Protein AF-A0A2E7J8T8-F1 (afdb_monomer)

Secondary structure (DSSP, 8-state):
----------HHHHHHHHHHHHHHHS-TT-HHHHHHHHHHHHHHHHHHHHH-SSS--HHHHHHHHHHHHHHHHHHHS--STTHHHHHHHHHHHHHHHHHHHHHHHHH-TTS---TTSHHHHHHHHHHHHHHH--

Foldseek 3Di:
DDDPPPDDCDVVNVVVVVVVVVVVVQDPPDLVVVLVVLCVVVVVVLVVCVVDVLPDQLLSNLVSQLSNQLSVLLVPADPDPCRVVSSCVSNVVSVVSSCVSNVCSQQDPSRPDPDPDRPVSNVVSVVVVVVVVD

Structure (mmCIF, N/CA/C/O backbone):
data_AF-A0A2E7J8T8-F1
#
_entry.id   AF-A0A2E7J8T8-F1
#
loop_
_atom_site.group_PDB
_atom_site.id
_atom_site.type_symbol
_atom_site.label_atom_id
_atom_site.label_alt_id
_atom_site.label_comp_id
_atom_site.label_asym_id
_atom_site.label_entity_id
_atom_site.label_seq_id
_atom_site.pdbx_PDB_ins_code
_atom_site.Cartn_x
_atom_site.Cartn_y
_atom_site.Cartn_z
_atom_site.occupancy
_atom_site.B_iso_or_equiv
_atom_site.auth_seq_id
_atom_site.auth_comp_id
_atom_site.auth_asym_id
_atom_site.auth_atom_id
_atom_site.pdbx_PDB_model_num
ATOM 1 N N . MET A 1 1 ? -61.14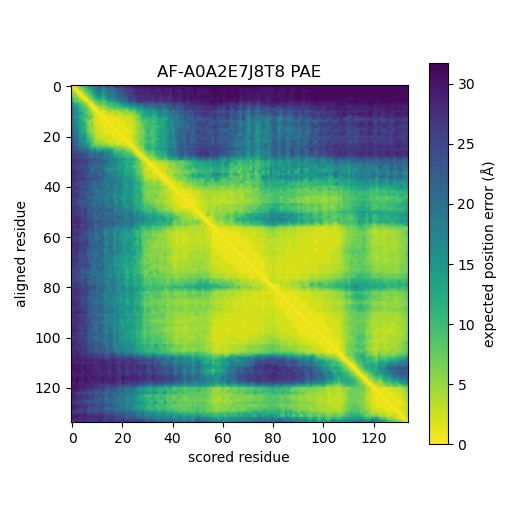8 -8.722 1.845 1.00 35.47 1 MET A N 1
ATOM 2 C CA . MET A 1 1 ? -60.176 -8.719 2.958 1.00 35.47 1 MET A CA 1
ATOM 3 C C . MET A 1 1 ? -58.827 -8.321 2.374 1.00 35.47 1 MET A C 1
ATOM 5 O O . MET A 1 1 ? -58.308 -9.052 1.542 1.00 35.47 1 MET A O 1
ATOM 9 N N . ARG A 1 2 ? -58.352 -7.105 2.662 1.00 34.81 2 ARG A N 1
ATOM 10 C CA . ARG A 1 2 ? -57.123 -6.532 2.092 1.00 34.81 2 ARG A CA 1
ATOM 11 C C . ARG A 1 2 ? -55.979 -6.961 3.011 1.00 34.81 2 ARG A C 1
ATOM 13 O O . ARG A 1 2 ? -55.935 -6.522 4.152 1.00 34.81 2 ARG A O 1
ATOM 20 N N . ILE A 1 3 ? -55.162 -7.909 2.564 1.00 41.28 3 ILE A N 1
ATOM 21 C CA . ILE A 1 3 ? -54.037 -8.420 3.351 1.00 41.28 3 ILE A CA 1
ATOM 22 C C . ILE A 1 3 ? -52.888 -7.429 3.173 1.00 41.28 3 ILE A C 1
ATOM 24 O O . ILE A 1 3 ? -52.300 -7.340 2.097 1.00 41.28 3 ILE A O 1
ATOM 28 N N . GLU A 1 4 ? -52.620 -6.644 4.212 1.00 45.66 4 GLU A N 1
ATOM 29 C CA . GLU A 1 4 ? -51.422 -5.818 4.319 1.00 45.66 4 GLU A CA 1
ATOM 30 C C . GLU A 1 4 ? -50.202 -6.742 4.428 1.00 45.66 4 GLU A C 1
ATOM 32 O O . GLU A 1 4 ? -49.968 -7.363 5.463 1.00 45.66 4 GLU A O 1
ATOM 37 N N . GLN A 1 5 ? -49.421 -6.863 3.351 1.00 46.75 5 GLN A N 1
ATOM 38 C CA . GLN A 1 5 ? -48.093 -7.478 3.397 1.00 46.75 5 GLN A CA 1
ATOM 39 C C . GLN A 1 5 ? -47.095 -6.484 4.002 1.00 46.75 5 GLN A C 1
ATOM 41 O O . GLN A 1 5 ? -46.233 -5.938 3.322 1.00 46.75 5 GLN A O 1
ATOM 46 N N . ASN A 1 6 ? -47.222 -6.244 5.304 1.00 51.59 6 ASN A N 1
ATOM 47 C CA . ASN A 1 6 ? -46.144 -5.662 6.085 1.00 51.59 6 ASN A CA 1
ATOM 48 C C . ASN A 1 6 ? -45.178 -6.779 6.505 1.00 51.59 6 ASN A C 1
ATOM 50 O O . ASN A 1 6 ? -45.533 -7.655 7.288 1.00 51.59 6 ASN A O 1
ATOM 54 N N . GLY A 1 7 ? -43.925 -6.692 6.051 1.00 52.84 7 GLY A N 1
ATOM 55 C CA . GLY A 1 7 ? -42.813 -6.908 6.980 1.00 52.84 7 GLY A CA 1
ATOM 56 C C . GLY A 1 7 ? -42.078 -8.248 6.966 1.00 52.84 7 GLY A C 1
ATOM 57 O O . GLY A 1 7 ? -41.827 -8.80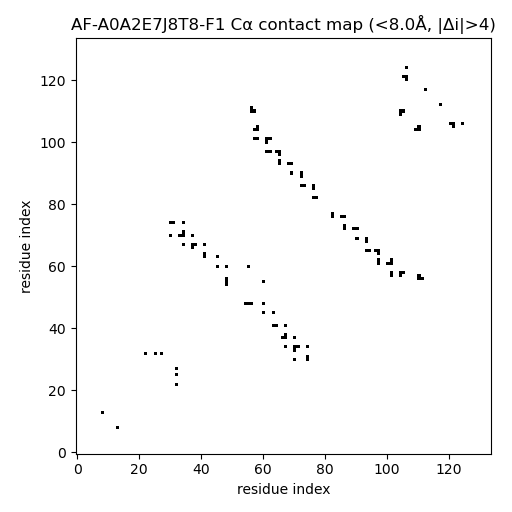1 8.032 1.00 52.84 7 GLY A O 1
ATOM 58 N N . ALA A 1 8 ? -41.588 -8.706 5.814 1.00 51.06 8 ALA A N 1
ATOM 59 C CA . ALA A 1 8 ? -40.439 -9.616 5.793 1.00 51.06 8 ALA A CA 1
ATOM 60 C C . ALA A 1 8 ? -39.222 -8.906 5.189 1.00 51.06 8 ALA A C 1
ATOM 62 O O . ALA A 1 8 ? -38.785 -9.229 4.091 1.00 51.06 8 ALA A O 1
ATOM 63 N N . VAL A 1 9 ? -38.680 -7.918 5.913 1.00 57.88 9 VAL A N 1
ATOM 64 C CA . VAL A 1 9 ? -37.335 -7.404 5.618 1.00 57.88 9 VAL A CA 1
ATOM 65 C C . VAL A 1 9 ? -36.383 -8.583 5.786 1.00 57.88 9 VAL A C 1
ATOM 67 O O . VAL A 1 9 ? -36.277 -9.146 6.886 1.00 57.88 9 VAL A O 1
ATOM 70 N N . THR A 1 10 ? -35.748 -8.999 4.695 1.00 65.69 10 THR A N 1
ATOM 71 C CA . THR A 1 10 ? -34.824 -10.135 4.698 1.00 65.69 10 THR A CA 1
ATOM 72 C C . THR A 1 10 ? -33.685 -9.861 5.681 1.00 65.69 10 THR A C 1
ATOM 74 O O . THR A 1 10 ? -33.326 -8.706 5.924 1.00 65.69 10 THR A O 1
ATOM 77 N N . GLN A 1 11 ? -33.085 -10.898 6.279 1.00 58.94 11 GLN A N 1
ATOM 78 C CA . GLN A 1 11 ? -31.941 -10.682 7.181 1.00 58.94 11 GLN A CA 1
ATOM 79 C C . GLN A 1 11 ? -30.824 -9.882 6.489 1.00 58.94 11 GLN A C 1
ATOM 81 O O . GLN A 1 11 ? -30.211 -9.023 7.113 1.00 58.94 11 GLN A O 1
ATOM 86 N N . SER A 1 12 ? -30.639 -10.075 5.183 1.00 62.16 12 SER A N 1
ATOM 87 C CA . SER A 1 12 ? -29.693 -9.317 4.363 1.00 62.16 12 SER A CA 1
ATOM 88 C C . SER A 1 12 ? -30.046 -7.832 4.222 1.00 62.16 12 SER A C 1
ATOM 90 O O . SER A 1 12 ? -29.145 -6.999 4.150 1.00 62.16 12 SER A O 1
ATOM 92 N N . GLU A 1 13 ? -31.329 -7.474 4.168 1.00 65.50 13 GLU A N 1
ATOM 93 C CA . GLU A 1 13 ? -31.770 -6.072 4.175 1.00 65.50 13 GLU A CA 1
ATOM 94 C C . GLU A 1 13 ? -31.638 -5.451 5.563 1.00 65.50 13 GLU A C 1
ATOM 96 O O . GLU A 1 13 ? -31.182 -4.320 5.665 1.00 65.50 13 GLU A O 1
ATOM 101 N N . LYS A 1 14 ? -31.929 -6.198 6.636 1.00 66.56 14 LYS A N 1
ATOM 102 C CA . LYS A 1 14 ? -31.698 -5.718 8.009 1.00 66.56 14 LYS A CA 1
ATOM 103 C C . LYS A 1 14 ? -30.217 -5.451 8.270 1.00 66.56 14 LYS A C 1
ATOM 105 O O . LYS A 1 14 ? -29.879 -4.441 8.873 1.00 66.56 14 LYS A O 1
ATOM 110 N N . VAL A 1 15 ? -29.334 -6.327 7.791 1.00 69.06 15 VAL A N 1
ATOM 111 C CA . VAL A 1 15 ? -27.879 -6.140 7.899 1.00 69.06 15 VAL A CA 1
ATOM 112 C C . VAL A 1 15 ? -27.424 -4.931 7.082 1.00 69.06 15 VAL A C 1
ATOM 114 O O . VAL A 1 15 ? -26.689 -4.097 7.603 1.00 69.06 15 VAL A O 1
ATOM 117 N N . ARG A 1 16 ? -27.897 -4.780 5.836 1.00 72.06 16 ARG A N 1
ATOM 118 C CA . ARG A 1 16 ? -27.590 -3.597 5.013 1.00 72.06 16 ARG A CA 1
ATOM 119 C C . ARG A 1 16 ? -28.078 -2.301 5.654 1.00 72.06 16 ARG A C 1
ATOM 121 O O . ARG A 1 16 ? -27.357 -1.309 5.626 1.00 72.06 16 ARG A O 1
ATOM 128 N N . GLU A 1 17 ? -29.251 -2.328 6.271 1.00 70.50 17 GLU A N 1
ATOM 129 C CA . GLU A 1 17 ? -29.823 -1.170 6.947 1.00 70.50 17 GLU A CA 1
ATOM 130 C C . GLU A 1 17 ? -29.068 -0.815 8.234 1.00 70.50 17 GLU A C 1
ATOM 132 O O . GLU A 1 17 ? -28.777 0.352 8.468 1.00 70.50 17 GLU A O 1
ATOM 137 N N . LEU A 1 18 ? -28.637 -1.805 9.021 1.00 67.69 18 LEU A N 1
ATOM 138 C CA . LEU A 1 18 ? -27.765 -1.577 10.178 1.00 67.69 18 LEU A CA 1
ATOM 139 C C . LEU A 1 18 ? -26.404 -1.000 9.769 1.00 67.69 18 LEU A C 1
ATOM 141 O O . LEU A 1 18 ? -25.907 -0.088 10.425 1.00 67.69 18 LEU A O 1
ATOM 145 N N . ILE A 1 19 ? -25.822 -1.483 8.666 1.00 67.06 19 ILE A N 1
ATOM 146 C CA . ILE A 1 19 ? -24.588 -0.920 8.096 1.00 67.06 19 ILE A CA 1
ATOM 147 C C . ILE A 1 19 ? -24.823 0.529 7.649 1.00 67.06 19 ILE A C 1
ATOM 149 O O . ILE A 1 19 ? -23.985 1.390 7.913 1.00 67.06 19 ILE A O 1
ATOM 153 N N . ARG A 1 20 ? -25.966 0.827 7.016 1.00 66.69 20 ARG A N 1
ATOM 154 C CA . ARG A 1 20 ? -26.345 2.188 6.607 1.00 66.69 20 ARG A CA 1
ATOM 155 C C . ARG A 1 20 ? -26.489 3.119 7.811 1.00 66.69 20 ARG A C 1
ATOM 157 O O . ARG A 1 20 ? -25.869 4.177 7.832 1.00 66.69 20 ARG A O 1
ATOM 164 N N . MET A 1 21 ? -27.222 2.699 8.838 1.00 64.19 21 MET A N 1
ATOM 165 C CA . MET A 1 21 ? -27.418 3.470 10.069 1.00 64.19 21 MET A CA 1
ATOM 166 C C . MET A 1 21 ? -26.103 3.695 10.824 1.00 64.19 21 MET A C 1
ATOM 168 O O . MET A 1 21 ? -25.854 4.797 11.306 1.00 64.19 21 MET A O 1
ATOM 172 N N . ALA A 1 22 ? -25.223 2.689 10.875 1.00 61.84 22 ALA A N 1
ATOM 173 C CA . ALA A 1 22 ? -23.887 2.835 11.447 1.00 61.84 22 ALA A CA 1
ATOM 174 C C . ALA A 1 22 ? -23.030 3.831 10.644 1.00 61.84 22 ALA A C 1
ATOM 176 O O . ALA A 1 22 ? -22.318 4.643 11.227 1.00 61.84 22 ALA A O 1
ATOM 177 N N . ARG A 1 23 ? -23.132 3.840 9.308 1.00 60.16 23 ARG A N 1
ATOM 178 C CA . ARG A 1 23 ? -22.451 4.829 8.450 1.00 60.16 23 ARG A CA 1
ATOM 179 C C . ARG A 1 23 ? -22.990 6.253 8.628 1.00 60.16 23 ARG A C 1
ATOM 181 O O . ARG A 1 23 ? -22.235 7.201 8.429 1.00 60.16 23 ARG A O 1
ATOM 188 N N . GLU A 1 24 ? -24.266 6.404 8.977 1.00 60.97 24 GLU A N 1
ATOM 189 C CA . GLU A 1 24 ? -24.919 7.700 9.216 1.00 60.97 24 GLU A CA 1
ATOM 190 C C . GLU A 1 24 ? -24.656 8.248 10.628 1.00 60.97 24 GLU A C 1
ATOM 192 O O . GLU A 1 24 ? -24.491 9.456 10.785 1.00 60.97 24 GLU A O 1
ATOM 197 N N . GLN A 1 25 ? -24.559 7.385 11.648 1.00 53.97 25 GLN A N 1
ATOM 198 C CA . GLN A 1 25 ? -24.266 7.790 13.032 1.00 53.97 25 GLN A CA 1
ATOM 199 C C . GLN A 1 25 ? -22.817 8.225 13.254 1.00 53.97 25 GLN A C 1
ATOM 201 O O . GLN A 1 25 ? -22.548 9.068 14.111 1.00 53.97 25 GLN A O 1
ATOM 206 N N . VAL A 1 26 ? -21.874 7.659 12.503 1.00 53.62 26 VAL A N 1
ATOM 207 C CA . VAL A 1 26 ? -20.468 8.042 12.584 1.00 53.62 26 VAL A CA 1
ATOM 208 C C . VAL A 1 26 ? -20.236 9.092 11.493 1.00 53.62 26 VAL A C 1
ATOM 210 O O . VAL A 1 26 ? -20.160 8.760 10.310 1.00 53.62 26 VAL A O 1
ATOM 213 N N . GLY A 1 27 ? -20.236 10.373 11.884 1.00 50.47 27 GLY A N 1
ATOM 214 C CA . GLY A 1 27 ? -20.210 11.535 10.982 1.00 50.47 27 GLY A CA 1
ATOM 215 C C . GLY A 1 27 ? -19.165 11.459 9.855 1.00 50.47 27 GLY A C 1
ATOM 216 O O . GLY A 1 27 ? -18.219 10.672 9.899 1.00 50.47 27 GLY A O 1
ATOM 217 N N . SER A 1 28 ? -19.331 12.297 8.828 1.00 50.41 28 SER A N 1
ATOM 218 C CA . SER A 1 28 ? -18.545 12.302 7.577 1.00 50.41 28 SER A CA 1
ATOM 219 C C . SER A 1 28 ? -17.020 12.408 7.734 1.00 50.41 28 SER A C 1
ATOM 221 O O . SER A 1 28 ? -16.306 12.160 6.770 1.00 50.41 28 SER A O 1
ATOM 223 N N . GLU A 1 29 ? -16.522 12.732 8.927 1.00 52.53 29 GLU A N 1
ATOM 224 C CA . GLU A 1 29 ? -15.097 12.888 9.248 1.00 52.53 29 GLU A CA 1
ATOM 225 C C . GLU A 1 29 ? -14.455 11.643 9.889 1.00 52.53 29 GLU A C 1
ATOM 227 O O . GLU A 1 29 ? -13.295 11.668 10.298 1.00 52.53 29 GLU A O 1
ATOM 232 N N . SER A 1 30 ? -15.188 10.534 10.016 1.00 60.78 30 SER A N 1
ATOM 233 C CA . SER A 1 30 ? -14.649 9.343 10.667 1.00 60.78 30 SER A CA 1
ATOM 234 C C . SER A 1 30 ? -13.639 8.610 9.794 1.00 60.78 30 SER A C 1
ATOM 236 O O . SER A 1 30 ? -13.971 8.085 8.730 1.00 60.78 30 SER A O 1
ATOM 238 N N . PHE A 1 31 ? -12.416 8.496 10.302 1.00 61.41 31 PHE A N 1
ATOM 239 C CA . PHE A 1 31 ? -11.341 7.721 9.692 1.00 61.41 31 PHE A CA 1
ATOM 240 C C . PHE A 1 31 ? -11.756 6.265 9.392 1.00 61.41 31 PHE A C 1
ATOM 242 O O . PHE A 1 31 ? -11.426 5.732 8.335 1.00 61.41 31 PHE A O 1
ATOM 249 N N . SER A 1 32 ? -12.606 5.669 10.237 1.00 61.59 32 SER A N 1
ATOM 250 C CA . SER A 1 32 ? -13.201 4.346 10.018 1.00 61.59 32 SER A CA 1
ATOM 251 C C . SER A 1 32 ? -13.993 4.263 8.711 1.00 61.59 32 SER A C 1
ATOM 253 O O . SER A 1 32 ? -13.963 3.243 8.030 1.00 61.59 32 SER A O 1
ATOM 255 N N . ARG A 1 33 ? -14.706 5.336 8.334 1.00 62.12 33 ARG A N 1
ATOM 256 C CA . ARG A 1 33 ? -15.429 5.407 7.055 1.00 62.12 33 ARG A CA 1
ATOM 257 C C . ARG A 1 33 ? -14.477 5.585 5.886 1.00 62.12 33 ARG A C 1
ATOM 259 O O . ARG A 1 33 ? -14.704 4.944 4.869 1.00 62.12 33 ARG A O 1
ATOM 266 N N . ALA A 1 34 ? -13.439 6.409 6.030 1.00 61.75 34 ALA A N 1
ATOM 267 C CA . ALA A 1 34 ? -12.410 6.552 5.003 1.00 61.75 34 ALA A CA 1
ATOM 268 C C . ALA A 1 34 ? -11.740 5.196 4.718 1.00 61.75 34 ALA A C 1
ATOM 270 O O . ALA A 1 34 ? -11.671 4.800 3.559 1.00 61.75 34 ALA A O 1
ATOM 271 N N . TYR A 1 35 ? -11.386 4.438 5.763 1.00 64.56 35 TYR A N 1
ATOM 272 C CA . TYR A 1 35 ? -10.858 3.073 5.663 1.00 64.56 35 TYR A CA 1
ATOM 273 C C . TYR A 1 35 ? -11.829 2.087 5.000 1.00 64.56 35 TYR A C 1
ATOM 275 O O . TYR A 1 35 ? -11.475 1.408 4.038 1.00 64.56 35 TYR A O 1
ATOM 283 N N . LEU A 1 36 ? -13.077 2.018 5.478 1.00 63.59 36 LEU A N 1
ATOM 284 C CA . LEU A 1 36 ? -14.079 1.127 4.884 1.00 63.59 36 LEU A CA 1
ATOM 285 C C . LEU A 1 36 ? -14.336 1.488 3.417 1.00 63.59 36 LEU A C 1
ATOM 287 O O . LEU A 1 36 ? -14.428 0.603 2.574 1.00 63.59 36 LEU A O 1
ATOM 291 N N . SER A 1 37 ? -14.395 2.782 3.094 1.00 64.06 37 SER A N 1
ATOM 292 C CA . SER A 1 37 ? -14.591 3.247 1.722 1.00 64.06 37 SER A CA 1
ATOM 293 C C . SER A 1 37 ? -13.386 2.976 0.825 1.00 64.06 37 SER A C 1
ATOM 295 O O . SER A 1 37 ? -13.582 2.584 -0.318 1.00 64.06 37 SER A O 1
ATOM 297 N N . SER A 1 38 ? -12.152 3.127 1.316 1.00 64.44 38 SER A N 1
ATOM 298 C CA . SER A 1 38 ? -10.961 2.858 0.508 1.00 64.44 38 SER A CA 1
ATOM 299 C C . SER A 1 38 ? -10.836 1.370 0.196 1.00 64.44 38 SER A C 1
ATOM 301 O O . SER A 1 38 ? -10.577 1.011 -0.950 1.00 64.44 38 SER A O 1
ATOM 303 N N . SER A 1 39 ? -11.110 0.503 1.174 1.00 68.44 39 SER A N 1
ATOM 304 C CA . SER A 1 39 ? -11.106 -0.949 0.987 1.00 68.44 39 SER A CA 1
ATOM 305 C C . SER A 1 39 ? -12.234 -1.419 0.055 1.00 68.44 39 SER A C 1
ATOM 307 O O . SER A 1 39 ? -11.983 -2.190 -0.871 1.00 68.44 39 SER A O 1
ATOM 309 N N . GLU A 1 40 ? -13.460 -0.908 0.227 1.00 70.50 40 GLU A N 1
ATOM 310 C CA . GLU A 1 40 ? -14.607 -1.257 -0.629 1.00 70.50 40 GLU A CA 1
ATOM 311 C C . GLU A 1 40 ? -14.449 -0.760 -2.074 1.00 70.50 40 GLU A C 1
ATOM 313 O O . GLU A 1 40 ? -14.880 -1.444 -3.000 1.00 70.50 40 GLU A O 1
ATOM 318 N N . VAL A 1 41 ? -13.819 0.401 -2.282 1.00 74.38 41 VAL A N 1
ATOM 319 C CA . VAL A 1 41 ? -13.556 0.954 -3.622 1.00 74.38 41 VAL A CA 1
ATOM 320 C C . VAL A 1 41 ? -12.393 0.238 -4.308 1.00 74.38 41 VAL A C 1
ATOM 322 O O . VAL A 1 41 ? -12.450 0.000 -5.513 1.00 74.38 41 VAL A O 1
ATOM 325 N N . ALA A 1 42 ? -11.353 -0.142 -3.561 1.00 77.75 42 ALA A N 1
ATOM 326 C CA . ALA A 1 42 ? -10.206 -0.856 -4.114 1.00 77.75 42 ALA A CA 1
ATOM 327 C C . ALA A 1 42 ? -10.536 -2.314 -4.472 1.00 77.75 42 ALA A C 1
ATOM 329 O O . ALA A 1 42 ? -10.048 -2.818 -5.479 1.00 77.75 42 ALA A O 1
ATOM 330 N N . ALA A 1 43 ? -11.378 -2.995 -3.687 1.00 78.88 43 ALA A N 1
ATOM 331 C CA . ALA A 1 43 ? -11.689 -4.415 -3.855 1.00 78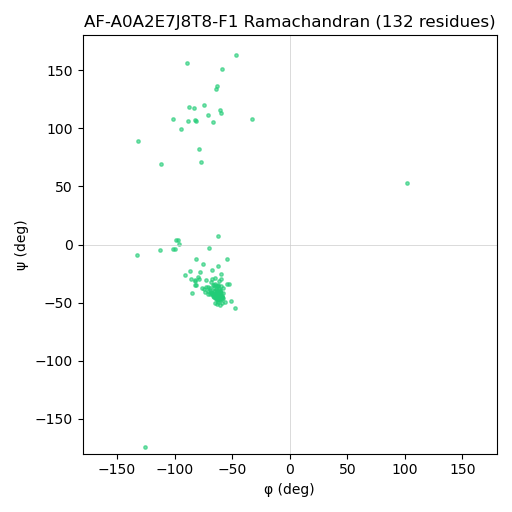.88 43 ALA A CA 1
ATOM 332 C C . ALA A 1 43 ? -12.118 -4.849 -5.277 1.00 78.88 43 ALA A C 1
ATOM 334 O O . ALA A 1 43 ? -11.554 -5.833 -5.761 1.00 78.88 43 ALA A O 1
ATOM 335 N N . PRO A 1 44 ? -13.066 -4.182 -5.972 1.00 78.62 44 PRO A N 1
ATOM 336 C CA . PRO A 1 44 ? -13.449 -4.574 -7.329 1.00 78.62 44 PRO A CA 1
ATOM 337 C C . PRO A 1 44 ? -12.309 -4.380 -8.333 1.00 78.62 44 PRO A C 1
ATOM 339 O O . PRO A 1 44 ? -12.077 -5.266 -9.148 1.00 78.62 44 PRO A O 1
ATOM 342 N N . ILE A 1 45 ? -11.555 -3.282 -8.221 1.00 78.56 45 ILE A N 1
ATOM 343 C CA . ILE A 1 45 ? -10.409 -2.998 -9.096 1.00 78.56 45 ILE A CA 1
ATOM 344 C C . ILE A 1 45 ? -9.323 -4.061 -8.887 1.00 78.56 45 ILE A C 1
ATOM 346 O O . ILE A 1 45 ? -8.827 -4.644 -9.843 1.00 78.56 45 ILE A O 1
ATOM 350 N N . LEU A 1 46 ? -9.006 -4.390 -7.632 1.00 82.12 46 LEU A N 1
ATOM 351 C CA . LEU A 1 46 ? -8.035 -5.433 -7.294 1.00 82.12 46 LEU A CA 1
ATOM 352 C C . LEU A 1 46 ? -8.494 -6.831 -7.738 1.00 82.12 46 LEU A C 1
ATOM 354 O O . LEU A 1 46 ? -7.667 -7.666 -8.098 1.00 82.12 46 LEU A O 1
ATOM 358 N N . ALA A 1 47 ? -9.798 -7.117 -7.708 1.00 82.06 47 ALA A N 1
ATOM 359 C CA . ALA A 1 47 ? -10.344 -8.367 -8.231 1.00 82.06 47 ALA A CA 1
ATOM 360 C C . ALA A 1 47 ? -10.213 -8.442 -9.760 1.00 82.06 47 ALA A C 1
ATOM 362 O O . ALA A 1 47 ? -9.825 -9.485 -10.285 1.00 82.06 47 ALA A O 1
ATOM 363 N N . GLU A 1 48 ? -10.464 -7.332 -10.454 1.00 79.12 48 GLU A N 1
ATOM 364 C CA . GLU A 1 48 ? -10.308 -7.214 -11.904 1.00 79.12 48 GLU A CA 1
ATOM 365 C C . GLU A 1 48 ? -8.837 -7.382 -12.327 1.00 79.12 48 GLU A C 1
ATOM 367 O O . GLU A 1 48 ? -8.534 -8.196 -13.201 1.00 79.12 48 GLU A O 1
ATOM 372 N N . CYS A 1 49 ? -7.903 -6.750 -11.604 1.00 76.94 49 CYS A N 1
ATOM 373 C CA . CYS A 1 49 ? -6.455 -6.927 -11.785 1.00 76.94 49 CYS A CA 1
ATOM 374 C C . CYS A 1 49 ? -5.977 -8.378 -11.582 1.00 76.94 49 CYS A C 1
ATOM 376 O O . CYS A 1 49 ? -4.941 -8.778 -12.117 1.00 76.94 49 CYS A O 1
ATOM 378 N N . LYS A 1 50 ? -6.700 -9.189 -10.800 1.00 78.06 50 LYS A N 1
ATOM 379 C CA . LYS A 1 50 ? -6.408 -10.625 -10.650 1.00 78.06 50 LYS A CA 1
ATOM 380 C C . LYS A 1 50 ? -6.991 -11.464 -11.782 1.00 78.06 50 LYS A C 1
ATOM 382 O O . LYS A 1 50 ? -6.424 -12.508 -12.092 1.00 78.06 50 LYS A O 1
ATOM 387 N N . SER A 1 51 ? -8.119 -11.047 -12.355 1.00 79.69 51 SER A N 1
ATOM 388 C CA . SER A 1 51 ? -8.770 -11.768 -13.452 1.00 79.69 51 SER A CA 1
ATOM 389 C C . SER A 1 51 ? -8.110 -11.538 -14.809 1.00 79.69 51 SER A C 1
ATOM 391 O O . SER A 1 51 ? -8.128 -12.454 -15.627 1.00 79.69 51 SER A O 1
ATOM 393 N N . ASP A 1 52 ? -7.498 -10.370 -15.024 1.00 77.88 52 ASP A N 1
ATOM 394 C CA . ASP A 1 52 ? -6.757 -10.047 -16.247 1.00 77.88 52 ASP A CA 1
ATOM 395 C C . ASP A 1 52 ? -5.375 -9.445 -15.910 1.00 77.88 52 ASP A C 1
ATOM 397 O O . ASP A 1 52 ? -5.232 -8.230 -15.738 1.00 77.88 52 ASP A O 1
ATOM 401 N N . PRO A 1 53 ? -4.341 -10.293 -15.747 1.00 70.06 53 PRO A N 1
ATOM 402 C CA . PRO A 1 53 ? -2.997 -9.840 -15.396 1.00 70.06 53 PRO A CA 1
ATOM 403 C C . PRO A 1 53 ? -2.291 -9.030 -16.488 1.00 70.06 53 PRO A C 1
ATOM 405 O O . PRO A 1 53 ? -1.373 -8.284 -16.171 1.00 70.06 53 PRO A O 1
ATOM 408 N N . GLU A 1 54 ? -2.691 -9.171 -17.753 1.00 72.00 54 GLU A N 1
ATOM 409 C CA . GLU A 1 54 ? -2.013 -8.528 -18.888 1.00 72.00 54 GLU A CA 1
ATOM 410 C C . GLU A 1 54 ? -2.538 -7.105 -19.137 1.00 72.00 54 GLU A C 1
ATOM 412 O O . GLU A 1 54 ? -1.840 -6.268 -19.705 1.00 72.00 54 GLU A O 1
ATOM 417 N N . SER A 1 55 ? -3.757 -6.796 -18.682 1.00 67.88 55 SER A N 1
ATOM 418 C CA . SER A 1 55 ? -4.371 -5.470 -18.821 1.00 67.88 55 SER A CA 1
ATOM 419 C C . SER A 1 55 ? -4.211 -4.578 -17.585 1.00 67.88 55 SER A C 1
ATOM 421 O O . SER A 1 55 ? -4.741 -3.462 -17.556 1.00 67.88 55 SER A O 1
ATOM 423 N N . ARG A 1 56 ? -3.538 -5.055 -16.532 1.00 76.00 56 ARG A N 1
ATOM 424 C CA . ARG A 1 56 ? -3.473 -4.346 -15.248 1.00 76.00 56 ARG A CA 1
ATOM 425 C C . ARG A 1 56 ? -2.306 -3.367 -15.171 1.00 76.00 56 ARG A C 1
ATOM 427 O O . ARG A 1 56 ? -1.281 -3.508 -15.829 1.00 76.00 56 ARG A O 1
ATOM 434 N N . SER A 1 57 ? -2.453 -2.375 -14.300 1.00 80.44 57 SER A N 1
ATOM 435 C CA . SER A 1 57 ? -1.358 -1.493 -13.898 1.00 80.44 57 SER A CA 1
ATOM 436 C C . SER A 1 57 ? -0.843 -1.927 -12.532 1.00 80.44 57 SER A C 1
ATOM 438 O O . SER A 1 57 ? -1.503 -1.681 -11.522 1.00 80.44 57 SER A O 1
ATOM 440 N N . ASP A 1 58 ? 0.351 -2.522 -12.492 1.00 81.56 58 ASP A N 1
ATOM 441 C CA . ASP A 1 58 ? 0.997 -2.936 -11.236 1.00 81.56 58 ASP A CA 1
ATOM 442 C C . ASP A 1 58 ? 1.235 -1.735 -10.292 1.00 81.56 58 ASP A C 1
ATOM 444 O O . ASP A 1 58 ? 1.183 -1.866 -9.070 1.00 81.56 58 ASP A O 1
ATOM 448 N N . VAL A 1 59 ? 1.429 -0.530 -10.851 1.00 84.50 59 VAL A N 1
ATOM 449 C CA . VAL A 1 59 ? 1.528 0.722 -10.078 1.00 84.50 59 VAL A CA 1
ATOM 450 C C . VAL A 1 59 ? 0.198 1.050 -9.401 1.00 84.50 59 VAL A C 1
ATOM 452 O O . VAL A 1 59 ? 0.172 1.403 -8.223 1.00 84.50 59 VAL A O 1
ATOM 455 N N . CYS A 1 60 ? -0.912 0.934 -10.132 1.00 83.81 60 CYS A N 1
ATOM 456 C CA . CYS A 1 60 ? -2.243 1.184 -9.584 1.00 83.81 60 CYS A CA 1
ATOM 457 C C . CYS A 1 60 ? -2.587 0.171 -8.484 1.00 83.81 60 CYS A C 1
ATOM 459 O O . CYS A 1 60 ? -3.045 0.567 -7.413 1.00 83.81 60 CYS A O 1
ATOM 461 N N . GLU A 1 61 ? -2.296 -1.111 -8.714 1.00 85.31 61 GLU A N 1
ATOM 462 C CA . GLU A 1 61 ? -2.514 -2.181 -7.740 1.00 85.31 61 GLU A CA 1
ATOM 463 C C . GLU A 1 61 ? -1.733 -1.935 -6.439 1.00 85.31 61 GLU A C 1
ATOM 465 O O . GLU A 1 61 ? -2.327 -1.927 -5.358 1.00 85.31 61 GLU A O 1
ATOM 470 N N . ALA A 1 62 ? -0.430 -1.651 -6.530 1.00 87.94 62 ALA A N 1
ATOM 471 C CA . ALA A 1 62 ? 0.409 -1.393 -5.361 1.00 87.94 62 ALA A CA 1
ATOM 472 C C . ALA A 1 62 ? -0.070 -0.174 -4.551 1.00 87.94 62 ALA A C 1
ATOM 474 O O . ALA A 1 62 ? -0.120 -0.228 -3.321 1.00 87.94 62 ALA A O 1
ATOM 475 N N . LEU A 1 63 ? -0.477 0.912 -5.220 1.00 88.81 63 LEU A N 1
ATOM 476 C CA . LEU A 1 63 ? -1.008 2.104 -4.549 1.00 88.81 63 LEU A CA 1
ATOM 477 C C . LEU A 1 63 ? -2.332 1.824 -3.831 1.00 88.81 63 LEU A C 1
ATOM 479 O O . LEU A 1 63 ? -2.513 2.262 -2.695 1.00 88.81 63 LEU A O 1
ATOM 483 N N . LEU A 1 64 ? -3.250 1.089 -4.465 1.00 87.12 64 LEU A N 1
ATOM 484 C CA . LEU A 1 64 ? -4.537 0.738 -3.860 1.00 87.12 64 LEU A CA 1
ATOM 485 C C . LEU A 1 64 ? -4.358 -0.156 -2.627 1.00 87.12 64 LEU A C 1
ATOM 487 O O . LEU A 1 64 ? -4.995 0.090 -1.601 1.00 87.12 64 LEU A O 1
ATOM 491 N N . ILE A 1 65 ? -3.460 -1.143 -2.701 1.00 86.69 65 ILE A N 1
ATOM 492 C CA . ILE A 1 65 ? -3.097 -1.989 -1.555 1.00 86.69 65 ILE A CA 1
ATOM 493 C C . ILE A 1 65 ? -2.479 -1.133 -0.444 1.00 86.69 65 ILE A C 1
ATOM 495 O O . ILE A 1 65 ? -2.922 -1.206 0.700 1.00 86.69 65 ILE A O 1
ATOM 499 N N . GLY A 1 66 ? -1.519 -0.263 -0.772 1.00 89.00 66 GLY A N 1
ATOM 500 C CA . GLY A 1 66 ? -0.871 0.615 0.204 1.00 89.00 66 GLY A CA 1
ATOM 501 C C . GLY A 1 66 ? -1.852 1.534 0.935 1.00 89.00 66 GLY A C 1
ATOM 502 O O . GLY A 1 66 ? -1.801 1.641 2.156 1.00 89.00 66 GLY A O 1
ATOM 503 N N . VAL A 1 67 ? -2.791 2.162 0.219 1.00 86.50 67 VAL A N 1
ATOM 504 C CA . VAL A 1 67 ? -3.824 3.017 0.831 1.00 86.50 67 VAL A CA 1
ATOM 505 C C . VAL A 1 67 ? -4.723 2.220 1.778 1.00 86.50 67 VAL A C 1
ATOM 507 O O . VAL A 1 67 ? -5.066 2.719 2.853 1.00 86.50 67 VAL A O 1
ATOM 510 N N . ALA A 1 68 ? -5.100 0.994 1.405 1.00 84.62 68 ALA A N 1
ATOM 511 C CA . ALA A 1 68 ? -5.909 0.131 2.259 1.00 84.62 68 ALA A CA 1
ATOM 512 C C . ALA A 1 68 ? -5.163 -0.239 3.553 1.00 84.62 68 ALA A C 1
ATOM 514 O O . ALA A 1 68 ? -5.723 -0.090 4.637 1.00 84.62 68 ALA A O 1
ATOM 515 N N . GLU A 1 69 ? -3.895 -0.639 3.454 1.00 86.19 69 GLU A N 1
ATOM 516 C CA . GLU A 1 69 ? -3.056 -1.017 4.600 1.00 86.19 69 GLU A CA 1
ATOM 517 C C . GLU A 1 69 ? -2.739 0.177 5.519 1.00 86.19 69 GLU A C 1
ATOM 519 O O . GLU A 1 69 ? -2.855 0.075 6.738 1.00 86.19 69 GLU A O 1
ATOM 524 N N . ILE A 1 70 ? -2.423 1.355 4.963 1.00 88.50 70 ILE A N 1
ATOM 525 C CA . ILE A 1 70 ? -2.213 2.586 5.752 1.00 88.50 70 ILE A CA 1
ATOM 526 C C . ILE A 1 70 ? -3.476 2.925 6.545 1.00 88.50 70 ILE A C 1
ATOM 528 O O . ILE A 1 70 ? -3.418 3.248 7.735 1.00 88.50 70 ILE A O 1
ATOM 532 N N . ALA A 1 71 ? -4.633 2.840 5.890 1.00 83.12 71 ALA A N 1
ATOM 533 C CA . ALA A 1 71 ? -5.900 3.099 6.542 1.00 83.12 71 ALA A CA 1
ATOM 534 C C . ALA A 1 71 ? -6.247 2.007 7.577 1.00 83.12 71 ALA A C 1
ATOM 536 O O . ALA A 1 71 ? -6.796 2.331 8.628 1.00 83.12 71 ALA A O 1
ATOM 537 N N . ALA A 1 72 ? -5.851 0.749 7.378 1.00 82.62 72 ALA A N 1
ATOM 538 C CA . ALA A 1 72 ? -5.972 -0.279 8.412 1.00 82.62 72 ALA A CA 1
ATOM 539 C C . ALA A 1 72 ? -5.115 0.061 9.643 1.00 82.62 72 ALA A C 1
ATOM 541 O O . ALA A 1 72 ? -5.618 0.038 10.767 1.00 82.62 72 ALA A O 1
ATOM 542 N N . SER A 1 73 ? -3.852 0.447 9.437 1.00 84.81 73 SER A N 1
ATOM 543 C CA . SER A 1 73 ? -2.909 0.776 10.512 1.00 84.81 73 SER A CA 1
ATOM 544 C C . SER A 1 73 ? -3.373 1.961 11.357 1.00 84.81 73 SER A C 1
ATOM 546 O O . SER A 1 73 ? -3.393 1.883 12.586 1.00 84.81 73 SER A O 1
ATOM 548 N N . VAL A 1 74 ? -3.819 3.049 10.728 1.00 84.44 74 VAL A N 1
ATOM 549 C CA . VAL A 1 74 ? -4.345 4.210 11.464 1.00 84.44 74 VAL A CA 1
ATOM 550 C C . VAL A 1 74 ? -5.642 3.863 12.202 1.00 84.44 74 VAL A C 1
ATOM 552 O O . VAL A 1 74 ? -5.834 4.318 13.328 1.00 84.44 74 VAL A O 1
ATOM 555 N N . GLN A 1 75 ? -6.514 3.039 11.612 1.00 80.88 75 GLN A N 1
ATOM 556 C CA . GLN A 1 75 ? -7.762 2.619 12.249 1.00 80.88 75 GLN A CA 1
ATOM 557 C C . GLN A 1 75 ? -7.530 1.688 13.448 1.00 80.88 75 GLN A C 1
ATOM 559 O O . GLN A 1 75 ? -8.258 1.763 14.437 1.00 80.88 75 GLN A O 1
ATOM 564 N N . ALA A 1 76 ? -6.535 0.806 13.358 1.00 82.06 76 ALA A N 1
ATOM 565 C CA . ALA A 1 76 ? -6.170 -0.124 14.420 1.00 82.06 76 ALA A CA 1
ATOM 566 C C . ALA A 1 76 ? -5.421 0.556 15.578 1.00 82.06 76 ALA A C 1
ATOM 568 O O . ALA A 1 76 ? -5.334 -0.013 16.668 1.00 82.06 76 ALA A O 1
ATOM 569 N N . THR A 1 77 ? -4.886 1.762 15.365 1.00 83.94 77 THR A N 1
ATOM 570 C CA . THR A 1 77 ? -4.089 2.461 16.374 1.00 83.94 77 THR A CA 1
ATOM 571 C C . THR A 1 77 ? -4.975 3.296 17.299 1.00 83.94 77 THR A C 1
ATOM 573 O O . THR A 1 77 ? -5.635 4.252 16.888 1.00 83.94 77 THR A O 1
ATOM 576 N N . THR A 1 78 ? -4.947 2.965 18.589 1.00 85.00 78 THR A N 1
ATOM 577 C CA . THR A 1 78 ? -5.643 3.715 19.642 1.00 85.00 78 THR A CA 1
ATOM 578 C C . THR A 1 78 ? -5.077 5.126 19.783 1.00 85.00 78 THR A C 1
ATOM 580 O O . THR A 1 78 ? -3.866 5.308 19.871 1.00 85.00 78 THR A O 1
ATOM 583 N N . ARG A 1 79 ? -5.955 6.134 19.861 1.00 85.25 79 ARG A N 1
ATOM 584 C CA . ARG A 1 79 ? -5.571 7.533 20.104 1.00 85.25 79 ARG A CA 1
ATOM 585 C C . ARG A 1 79 ? -5.270 7.779 21.587 1.00 85.25 79 ARG A C 1
ATOM 587 O O . ARG A 1 79 ? -6.133 8.258 22.317 1.00 85.25 79 ARG A O 1
ATOM 594 N N . ASP A 1 80 ? -4.058 7.435 22.007 1.00 86.81 80 ASP A N 1
ATOM 595 C CA . ASP A 1 80 ? -3.502 7.684 23.342 1.00 86.81 80 ASP A CA 1
ATOM 596 C C . ASP A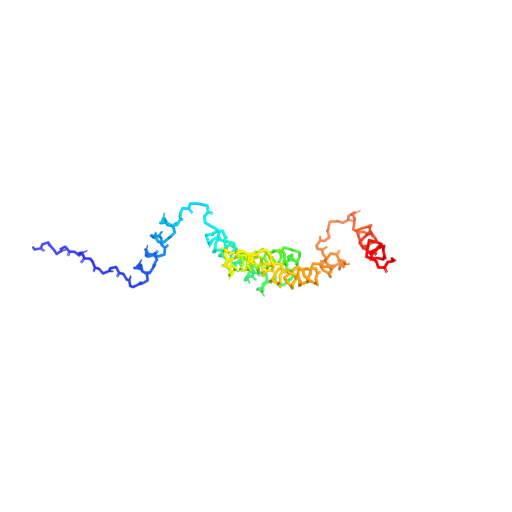 1 80 ? -2.148 8.426 23.274 1.00 86.81 80 ASP A C 1
ATOM 598 O O . ASP A 1 80 ? -1.696 8.826 22.199 1.00 86.81 80 ASP A O 1
ATOM 602 N N . ASP A 1 81 ? -1.480 8.607 24.416 1.00 89.38 81 ASP A N 1
ATOM 603 C CA . ASP A 1 81 ? -0.176 9.286 24.499 1.00 89.38 81 ASP A CA 1
ATOM 604 C C . ASP A 1 81 ? 0.943 8.564 23.719 1.00 89.38 81 ASP A C 1
ATOM 606 O O . ASP A 1 81 ? 1.970 9.160 23.391 1.00 89.38 81 ASP A O 1
ATOM 610 N N . ALA A 1 82 ? 0.759 7.279 23.398 1.00 90.62 82 ALA A N 1
ATOM 611 C CA . ALA A 1 82 ? 1.684 6.476 22.605 1.00 90.62 82 ALA A CA 1
ATOM 612 C C . ALA A 1 82 ? 1.267 6.358 21.126 1.00 90.62 82 ALA A C 1
ATOM 614 O O . ALA A 1 82 ? 1.958 5.668 20.369 1.00 90.62 82 ALA A O 1
ATOM 615 N N . PHE A 1 83 ? 0.194 7.041 20.702 1.00 87.88 83 PHE A N 1
ATOM 616 C CA . PHE A 1 83 ? -0.399 6.939 19.366 1.00 87.88 83 PHE A CA 1
ATOM 617 C C . PHE A 1 83 ? 0.641 7.030 18.251 1.00 87.88 83 PHE A C 1
ATOM 619 O O . PHE A 1 83 ? 0.732 6.119 17.439 1.00 87.88 83 PHE A O 1
ATOM 626 N N . LEU A 1 84 ? 1.461 8.088 18.232 1.00 91.12 84 LEU A N 1
ATOM 627 C CA . LEU A 1 84 ? 2.435 8.301 17.155 1.00 91.12 84 LEU A CA 1
ATOM 628 C C . LEU A 1 84 ? 3.456 7.167 17.075 1.00 91.12 84 LEU A C 1
ATOM 630 O O . LEU A 1 84 ? 3.734 6.666 15.993 1.00 91.12 84 LEU A O 1
ATOM 634 N N . ARG A 1 85 ? 3.977 6.711 18.218 1.00 92.56 85 ARG A N 1
ATOM 635 C CA . ARG A 1 85 ? 4.960 5.622 18.250 1.00 92.56 85 ARG A CA 1
ATOM 636 C C . ARG A 1 85 ? 4.358 4.314 17.737 1.00 92.56 85 ARG A C 1
ATOM 638 O O . ARG A 1 85 ? 5.004 3.594 16.984 1.00 92.56 85 ARG A O 1
ATOM 645 N N . ASN A 1 86 ? 3.138 4.001 18.167 1.00 89.88 86 ASN A N 1
ATOM 646 C CA . ASN A 1 86 ? 2.452 2.776 17.767 1.00 89.88 86 ASN A CA 1
ATOM 647 C C . ASN A 1 86 ? 2.023 2.836 16.292 1.00 89.88 86 ASN A C 1
ATOM 649 O O . ASN A 1 86 ? 2.125 1.832 15.590 1.00 89.88 86 ASN A O 1
ATOM 653 N N . LEU A 1 87 ? 1.616 4.016 15.816 1.0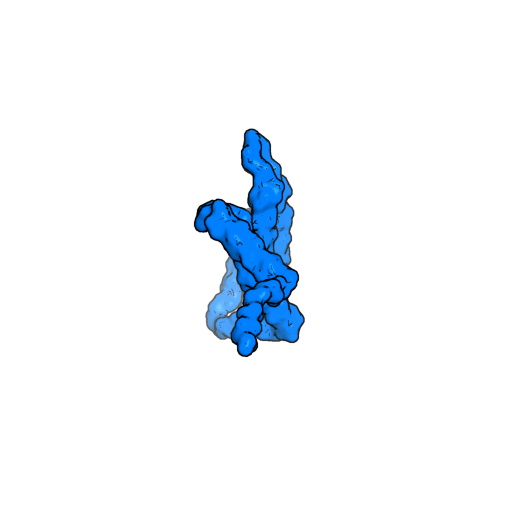0 90.25 87 LEU A N 1
ATOM 654 C CA . LEU A 1 87 ? 1.286 4.250 14.419 1.00 90.25 87 LEU A CA 1
ATOM 655 C C . LEU A 1 87 ? 2.512 4.054 13.525 1.00 90.25 87 LEU A C 1
ATOM 657 O O . LEU A 1 87 ? 2.437 3.290 12.573 1.00 90.25 87 LEU A O 1
ATOM 661 N N . GLU A 1 88 ? 3.642 4.688 13.847 1.00 93.62 88 GLU A N 1
ATOM 662 C CA . GLU A 1 88 ? 4.898 4.532 13.098 1.00 93.62 88 GLU A CA 1
ATOM 663 C C . GLU A 1 88 ? 5.351 3.070 13.056 1.00 93.62 88 GLU A C 1
ATOM 665 O O . GLU A 1 88 ? 5.728 2.558 12.004 1.00 93.62 88 GLU A O 1
ATOM 670 N N . HIS A 1 89 ? 5.230 2.355 14.179 1.00 91.81 89 HIS A N 1
ATOM 671 C CA . HIS A 1 89 ? 5.543 0.928 14.229 1.00 91.81 89 HIS A CA 1
ATOM 672 C C . HIS A 1 89 ? 4.684 0.096 13.261 1.00 91.81 89 HIS A C 1
ATOM 674 O O . HIS A 1 89 ? 5.180 -0.867 12.682 1.00 91.81 89 HIS A O 1
ATOM 680 N N . GLY A 1 90 ? 3.416 0.472 13.064 1.00 87.81 90 GLY A N 1
ATOM 681 C CA . GLY A 1 90 ? 2.521 -0.169 12.099 1.00 87.81 90 GLY A CA 1
ATOM 682 C C . GLY A 1 90 ? 2.685 0.327 10.658 1.00 87.81 90 GLY A C 1
ATOM 683 O O . GLY A 1 90 ? 2.468 -0.439 9.723 1.00 87.81 90 GLY A O 1
ATOM 684 N N . LEU A 1 91 ? 3.065 1.591 10.452 1.00 92.19 91 LEU A N 1
ATOM 685 C CA . LEU A 1 91 ? 3.197 2.192 9.123 1.00 92.19 91 LEU A CA 1
ATOM 686 C C . LEU A 1 91 ? 4.517 1.850 8.437 1.00 92.19 91 LEU A C 1
ATOM 688 O O . LEU A 1 91 ? 4.518 1.683 7.219 1.00 92.19 91 LEU A O 1
ATOM 692 N N . LEU A 1 92 ? 5.618 1.720 9.179 1.00 92.94 92 LEU A N 1
ATOM 693 C CA . LEU A 1 92 ? 6.930 1.418 8.598 1.00 92.94 92 LEU A CA 1
ATOM 694 C C . LEU A 1 92 ? 6.921 0.126 7.753 1.00 92.94 92 LEU A C 1
ATOM 696 O O . LEU A 1 92 ? 7.302 0.199 6.584 1.00 92.94 92 LEU A O 1
ATOM 700 N N . PRO A 1 93 ? 6.397 -1.019 8.238 1.00 92.81 93 PRO A N 1
ATOM 701 C CA . PRO A 1 93 ? 6.310 -2.234 7.424 1.00 92.81 93 PRO A CA 1
ATOM 702 C C . PRO A 1 93 ? 5.419 -2.076 6.183 1.00 92.81 93 PRO A C 1
ATOM 704 O O . PRO A 1 93 ? 5.698 -2.652 5.132 1.00 92.81 93 PRO A O 1
ATOM 707 N N . VAL A 1 94 ? 4.345 -1.286 6.284 1.00 91.75 94 VAL A N 1
ATOM 708 C CA . VAL A 1 94 ? 3.443 -1.008 5.156 1.00 91.75 94 VAL A CA 1
ATOM 709 C C . VAL A 1 94 ? 4.155 -0.172 4.093 1.00 91.75 94 VAL A C 1
ATOM 711 O O . VAL A 1 94 ? 4.055 -0.473 2.904 1.00 91.75 94 VAL A O 1
ATOM 714 N N . ALA A 1 95 ? 4.913 0.844 4.508 1.00 92.62 95 ALA A N 1
ATOM 715 C CA . ALA A 1 95 ? 5.716 1.666 3.612 1.00 92.62 95 ALA A CA 1
ATOM 716 C C . ALA A 1 95 ? 6.809 0.838 2.915 1.00 92.62 95 ALA A C 1
ATOM 718 O O . ALA A 1 95 ? 6.978 0.949 1.700 1.00 92.62 95 ALA A O 1
ATOM 719 N N . GLU A 1 96 ? 7.498 -0.044 3.645 1.00 92.88 96 GLU A N 1
ATOM 720 C CA . GLU A 1 96 ? 8.479 -0.974 3.073 1.00 92.88 96 GLU A CA 1
ATOM 721 C C . GLU A 1 96 ? 7.849 -1.886 2.013 1.00 92.88 96 GLU A C 1
ATOM 723 O O . GLU A 1 96 ? 8.384 -2.037 0.910 1.00 92.88 96 GLU A O 1
ATOM 728 N N . GLN A 1 97 ? 6.685 -2.465 2.315 1.00 91.75 97 GLN A N 1
ATOM 729 C CA . GLN A 1 97 ? 5.973 -3.335 1.385 1.00 91.75 97 GLN A CA 1
ATOM 730 C C . GLN A 1 97 ? 5.502 -2.577 0.137 1.00 91.75 97 GLN A C 1
ATOM 732 O O . GLN A 1 97 ? 5.632 -3.095 -0.975 1.00 91.75 97 GLN A O 1
ATOM 737 N N . LEU A 1 98 ? 5.018 -1.343 0.300 1.00 92.62 98 LEU A N 1
ATOM 738 C CA . LEU A 1 98 ? 4.627 -0.476 -0.809 1.00 92.62 98 LEU A CA 1
ATOM 739 C C . LEU A 1 98 ? 5.816 -0.191 -1.735 1.00 92.62 98 LEU A C 1
ATOM 741 O O . LEU A 1 98 ? 5.700 -0.353 -2.949 1.00 92.62 98 LEU A O 1
ATOM 745 N N . VAL A 1 99 ? 6.975 0.174 -1.178 1.00 91.50 99 VAL A N 1
ATOM 746 C CA . VAL A 1 99 ? 8.204 0.397 -1.958 1.00 91.50 99 VAL A CA 1
ATOM 747 C C . VAL A 1 99 ? 8.620 -0.881 -2.686 1.00 91.50 99 VAL A C 1
ATOM 749 O O . VAL A 1 99 ? 8.921 -0.838 -3.879 1.00 91.50 99 VAL A O 1
ATOM 752 N N . LYS A 1 100 ? 8.575 -2.033 -2.009 1.00 89.25 100 LYS A N 1
ATOM 753 C CA . LYS A 1 100 ? 8.922 -3.337 -2.590 1.00 89.25 100 LYS A CA 1
ATOM 754 C C . LYS A 1 100 ? 8.024 -3.731 -3.766 1.00 89.25 100 LYS A C 1
ATOM 756 O O . LYS A 1 100 ? 8.491 -4.426 -4.664 1.00 89.25 100 LYS A O 1
ATOM 761 N N . GLN A 1 101 ? 6.761 -3.311 -3.768 1.00 88.00 101 GLN A N 1
ATOM 762 C CA . GLN A 1 101 ? 5.816 -3.572 -4.858 1.00 88.00 101 GLN A CA 1
ATOM 763 C C . GLN A 1 101 ? 5.923 -2.539 -5.986 1.00 88.00 101 GLN A C 1
ATOM 765 O O . GLN A 1 101 ? 5.915 -2.908 -7.159 1.00 88.00 101 GLN A O 1
ATOM 770 N N . LEU A 1 102 ? 6.069 -1.255 -5.647 1.00 88.56 102 LEU A N 1
ATOM 771 C CA . LEU A 1 102 ? 6.153 -0.169 -6.624 1.00 88.56 102 LEU A CA 1
ATOM 772 C C . LEU A 1 102 ? 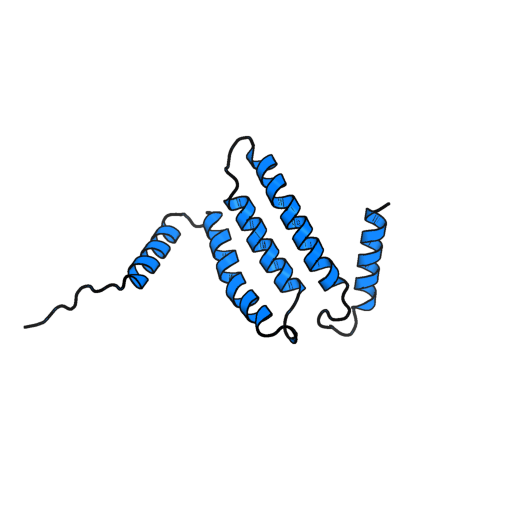7.464 -0.172 -7.398 1.00 88.56 102 LEU A C 1
ATOM 774 O O . LEU A 1 102 ? 7.464 0.054 -8.603 1.00 88.56 102 LEU A O 1
ATOM 778 N N . LEU A 1 103 ? 8.589 -0.404 -6.727 1.00 85.00 103 LEU A N 1
ATOM 779 C CA . LEU A 1 103 ? 9.898 -0.246 -7.346 1.00 85.00 103 LEU A CA 1
ATOM 780 C C . LEU A 1 103 ? 10.100 -1.184 -8.556 1.00 85.00 103 LEU A C 1
ATOM 782 O O . LEU A 1 103 ? 10.493 -0.688 -9.614 1.00 85.00 103 LEU A O 1
ATOM 786 N N . PRO A 1 104 ? 9.761 -2.490 -8.487 1.00 82.75 104 PRO A N 1
ATOM 787 C CA . PRO A 1 104 ? 9.783 -3.360 -9.661 1.00 82.75 104 PRO A CA 1
ATOM 788 C C . PRO A 1 104 ? 8.835 -2.888 -10.765 1.00 82.75 104 PRO A C 1
ATOM 790 O O . PRO A 1 104 ? 9.225 -2.892 -11.929 1.00 82.75 104 PRO A O 1
ATOM 793 N N . ALA A 1 105 ? 7.627 -2.433 -10.413 1.00 80.12 105 ALA A N 1
ATOM 794 C CA . ALA A 1 105 ? 6.650 -1.933 -11.380 1.00 80.12 105 ALA A CA 1
ATOM 795 C C . ALA A 1 105 ? 7.150 -0.678 -12.118 1.00 80.12 105 ALA A C 1
ATOM 797 O O . ALA A 1 105 ? 6.902 -0.518 -13.307 1.00 80.12 105 ALA A O 1
ATOM 798 N N . LEU A 1 106 ? 7.896 0.196 -11.437 1.00 79.44 106 LEU A N 1
ATOM 799 C CA . LEU A 1 106 ? 8.429 1.437 -12.007 1.00 79.44 106 LEU A CA 1
ATOM 800 C C . LEU A 1 106 ? 9.698 1.231 -12.853 1.00 79.44 106 LEU A C 1
ATOM 802 O O . LEU A 1 106 ? 9.957 2.022 -13.766 1.00 79.44 106 LEU A O 1
ATOM 806 N N . ILE A 1 107 ? 10.484 0.194 -12.543 1.00 78.62 107 ILE A N 1
ATOM 807 C CA . ILE A 1 107 ? 11.739 -0.161 -13.231 1.00 78.62 107 ILE A CA 1
ATOM 808 C C . ILE A 1 107 ? 11.504 -1.147 -14.389 1.00 78.62 107 ILE A C 1
ATOM 810 O O . ILE A 1 107 ? 12.306 -1.191 -15.327 1.00 78.62 107 ILE A O 1
ATOM 814 N N . SER A 1 108 ? 10.437 -1.950 -14.333 1.00 72.88 108 SER A N 1
ATOM 815 C CA . SER A 1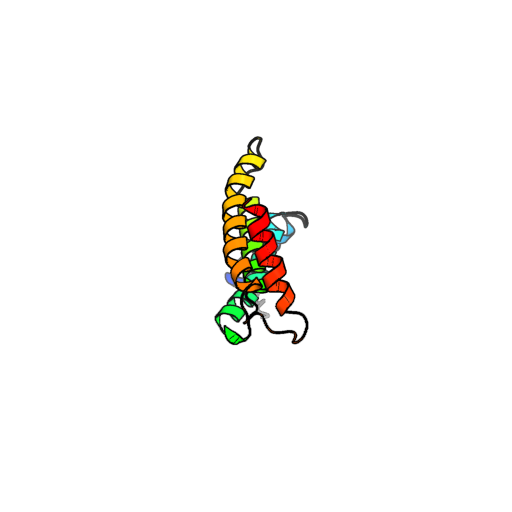 108 ? 10.119 -2.956 -15.350 1.00 72.88 108 SER A CA 1
ATOM 816 C C . SER A 1 108 ? 9.845 -2.323 -16.717 1.00 72.88 108 SER A C 1
ATOM 818 O O . SER A 1 108 ? 9.095 -1.358 -16.841 1.00 72.88 108 SER A O 1
ATOM 820 N N . GLU A 1 109 ? 10.397 -2.934 -17.768 1.00 60.59 109 GLU A N 1
ATOM 821 C CA . GLU A 1 109 ? 10.181 -2.557 -19.179 1.00 60.59 109 GLU A CA 1
ATOM 822 C C . GLU A 1 109 ? 8.764 -2.873 -19.698 1.00 60.59 109 GLU A C 1
ATOM 824 O O . GLU A 1 109 ? 8.448 -2.588 -20.860 1.00 60.59 109 GLU A O 1
ATOM 829 N N . HIS A 1 110 ? 7.932 -3.487 -18.849 1.00 55.56 110 HIS A N 1
ATOM 830 C CA . HIS A 1 110 ? 6.550 -3.882 -19.129 1.00 55.56 110 HIS A CA 1
ATOM 831 C C . HIS A 1 110 ? 5.515 -2.895 -18.576 1.00 55.56 110 HIS A C 1
ATOM 833 O O . HIS A 1 110 ? 4.327 -3.082 -18.817 1.00 55.56 110 HIS A O 1
ATOM 839 N N . ALA A 1 111 ? 5.926 -1.848 -17.850 1.00 56.22 111 ALA A N 1
ATOM 840 C CA . ALA A 1 111 ? 5.000 -0.790 -17.463 1.00 56.22 111 ALA A CA 1
ATOM 841 C C . ALA A 1 111 ? 4.427 -0.160 -18.741 1.00 56.22 111 ALA A C 1
ATOM 843 O O . ALA A 1 111 ? 5.184 0.407 -19.526 1.00 56.22 111 ALA A O 1
ATOM 844 N N . ASN A 1 112 ? 3.121 -0.348 -18.971 1.00 52.62 112 ASN A N 1
ATOM 845 C CA . ASN A 1 112 ? 2.397 -0.005 -20.199 1.00 52.62 112 ASN A CA 1
ATOM 846 C C . ASN A 1 112 ? 2.966 1.241 -20.895 1.00 52.62 112 ASN A C 1
ATOM 848 O O . ASN A 1 112 ? 2.867 2.365 -20.402 1.00 52.62 112 ASN A O 1
ATOM 852 N N . ARG A 1 113 ? 3.625 0.980 -22.027 1.00 54.19 113 ARG A N 1
ATOM 853 C CA . ARG A 1 113 ? 4.563 1.875 -22.702 1.00 54.19 113 ARG A CA 1
ATOM 854 C C . ARG A 1 113 ? 3.830 3.052 -23.339 1.00 54.19 113 ARG A C 1
ATOM 856 O O . ARG A 1 113 ? 3.147 2.888 -24.344 1.00 54.19 113 ARG A O 1
ATOM 863 N N . THR A 1 114 ? 4.027 4.254 -22.810 1.00 55.78 114 THR A N 1
ATOM 864 C CA . THR A 1 114 ? 3.898 5.484 -23.600 1.00 55.78 114 THR A CA 1
ATOM 865 C C . THR A 1 114 ? 5.221 5.675 -24.344 1.00 55.78 114 THR A C 1
ATOM 867 O O . THR A 1 114 ? 6.249 5.959 -23.733 1.00 55.78 114 THR A O 1
ATOM 870 N N . GLU A 1 115 ? 5.207 5.444 -25.657 1.00 52.88 115 GLU A N 1
ATOM 871 C CA . GLU A 1 115 ? 6.353 5.058 -26.502 1.00 52.88 115 GLU A CA 1
ATOM 872 C C . GLU A 1 115 ? 7.550 6.034 -26.632 1.00 52.88 115 GLU A C 1
ATOM 874 O O . GLU A 1 115 ? 8.468 5.736 -27.387 1.00 52.88 115 GLU A O 1
ATOM 879 N N . GLU A 1 116 ? 7.650 7.145 -25.892 1.00 52.72 116 GLU A N 1
ATOM 880 C CA . GLU A 1 116 ? 8.738 8.129 -26.115 1.00 52.72 116 GLU A CA 1
ATOM 881 C C . GLU A 1 116 ? 9.495 8.622 -24.864 1.00 52.72 116 GLU A C 1
ATOM 883 O O . GLU A 1 116 ? 10.536 9.259 -25.004 1.00 52.72 116 GLU A O 1
ATOM 888 N N . VAL A 1 117 ? 9.056 8.313 -23.634 1.00 53.94 117 VAL A N 1
ATOM 889 C CA . VAL A 1 117 ? 9.613 8.938 -22.400 1.00 53.94 117 VAL A CA 1
ATOM 890 C C . VAL A 1 117 ? 10.388 7.955 -21.496 1.00 53.94 117 VAL A C 1
ATOM 892 O O . VAL A 1 117 ? 10.975 8.346 -20.485 1.00 53.94 117 VAL A O 1
ATOM 895 N N . ASP A 1 118 ? 10.411 6.662 -21.831 1.00 58.31 118 ASP A N 1
ATOM 896 C CA . ASP A 1 118 ? 10.623 5.615 -20.820 1.00 58.31 118 ASP A CA 1
ATOM 897 C C . ASP A 1 118 ? 12.097 5.287 -20.480 1.00 58.31 118 ASP A C 1
ATOM 899 O O . ASP A 1 118 ? 12.427 4.969 -19.335 1.00 58.31 118 ASP A O 1
ATOM 903 N N . VAL A 1 119 ? 13.033 5.452 -21.424 1.00 58.88 119 VAL A N 1
ATOM 904 C CA . VAL A 1 119 ? 14.454 5.087 -21.204 1.00 58.88 119 VAL A CA 1
ATOM 905 C C . VAL A 1 119 ? 15.089 5.904 -20.066 1.00 58.88 119 VAL A C 1
ATOM 907 O O . VAL A 1 119 ? 15.845 5.368 -19.257 1.00 58.88 119 VAL A O 1
ATOM 910 N N . ASP A 1 120 ? 14.706 7.175 -19.937 1.00 72.44 120 ASP A N 1
ATOM 911 C CA . ASP A 1 120 ? 15.249 8.081 -18.921 1.00 72.44 120 ASP A CA 1
ATOM 912 C C . ASP A 1 120 ? 14.631 7.831 -17.525 1.00 72.44 120 ASP A C 1
ATOM 914 O O . ASP A 1 120 ? 15.256 8.087 -16.499 1.00 72.44 120 ASP A O 1
ATOM 918 N N . ARG A 1 121 ? 13.425 7.244 -17.422 1.00 76.81 121 ARG A N 1
ATOM 919 C CA . ARG A 1 121 ? 12.786 6.969 -16.116 1.00 76.81 121 ARG A CA 1
ATOM 920 C C . ARG A 1 121 ? 13.571 5.951 -15.297 1.00 76.81 121 ARG A C 1
ATOM 922 O O . ARG A 1 121 ? 13.852 6.201 -14.125 1.00 76.81 121 ARG A O 1
ATOM 929 N N . LYS A 1 122 ? 13.918 4.818 -15.906 1.00 79.38 122 LYS A N 1
ATOM 930 C CA . LYS A 1 122 ? 14.658 3.737 -15.243 1.00 79.38 122 LYS A CA 1
ATOM 931 C C . LYS A 1 122 ? 16.025 4.217 -14.757 1.00 79.38 122 LYS A C 1
ATOM 933 O O . LYS A 1 122 ? 16.376 3.970 -13.608 1.00 79.38 122 LYS A O 1
ATOM 938 N N . GLN A 1 123 ? 16.761 4.942 -15.601 1.00 81.06 123 GLN A N 1
ATOM 939 C CA . GLN A 1 123 ? 18.063 5.510 -15.239 1.00 81.06 123 GLN A CA 1
ATOM 940 C C . GLN A 1 123 ? 17.957 6.532 -14.105 1.00 81.06 123 GLN A C 1
ATOM 942 O O . GLN A 1 123 ? 18.711 6.428 -13.139 1.00 81.06 123 GLN A O 1
ATOM 947 N N . ARG A 1 124 ? 16.981 7.451 -14.151 1.00 84.25 124 ARG A N 1
ATOM 948 C CA . ARG A 1 124 ? 16.741 8.405 -13.054 1.00 84.25 124 ARG A CA 1
ATOM 949 C C . ARG A 1 124 ? 16.417 7.710 -11.729 1.00 84.25 124 ARG A C 1
ATOM 951 O O . ARG A 1 124 ? 16.908 8.135 -10.689 1.00 84.25 124 ARG A O 1
ATOM 958 N N . LEU A 1 125 ? 15.605 6.649 -11.755 1.00 85.06 125 LEU A N 1
ATOM 959 C CA . LEU A 1 125 ? 15.244 5.899 -10.546 1.00 85.06 125 LEU A CA 1
ATOM 960 C C . LEU A 1 125 ? 16.424 5.107 -9.976 1.00 85.06 125 LEU A C 1
ATOM 962 O O . LEU A 1 125 ? 16.621 5.123 -8.767 1.00 85.06 125 LEU A O 1
ATOM 966 N N . LEU A 1 126 ? 17.224 4.453 -10.822 1.00 85.12 126 LEU A N 1
ATOM 967 C CA . LEU A 1 126 ? 18.421 3.737 -10.371 1.00 85.12 126 LEU A CA 1
ATOM 968 C C . LEU A 1 126 ? 19.451 4.692 -9.755 1.00 85.12 126 LEU A C 1
ATOM 970 O O . LEU A 1 126 ? 19.945 4.422 -8.666 1.00 85.12 126 LEU A O 1
ATOM 974 N N . HIS A 1 127 ? 19.690 5.845 -10.385 1.00 86.81 127 HIS A N 1
ATOM 975 C CA . HIS A 1 127 ? 20.601 6.859 -9.853 1.00 86.81 127 HIS A CA 1
ATOM 976 C C . HIS A 1 127 ? 20.154 7.403 -8.485 1.00 86.81 127 HIS A C 1
ATOM 978 O O . HIS A 1 127 ? 20.975 7.624 -7.593 1.00 86.81 127 HIS A O 1
ATOM 984 N N . LEU A 1 128 ? 18.843 7.592 -8.289 1.00 86.44 128 LEU A N 1
ATOM 985 C CA . LEU A 1 128 ? 18.295 8.004 -6.995 1.00 86.44 128 LEU A CA 1
ATOM 986 C C . LEU A 1 128 ? 18.569 6.957 -5.907 1.00 86.44 128 LEU A C 1
ATOM 988 O O . LEU A 1 128 ? 18.936 7.324 -4.796 1.00 86.44 128 LEU A O 1
ATOM 992 N N . ILE A 1 129 ? 18.399 5.669 -6.220 1.00 86.44 129 ILE A N 1
ATOM 993 C CA . ILE A 1 129 ? 18.668 4.576 -5.275 1.00 86.44 129 ILE A CA 1
ATOM 994 C C . ILE A 1 129 ? 20.146 4.561 -4.887 1.00 86.44 129 ILE A C 1
ATOM 996 O O . ILE A 1 129 ? 20.446 4.494 -3.701 1.00 86.44 129 ILE A O 1
ATOM 1000 N N . GLU A 1 130 ? 21.048 4.672 -5.866 1.00 87.50 130 GLU A N 1
ATOM 1001 C CA . GL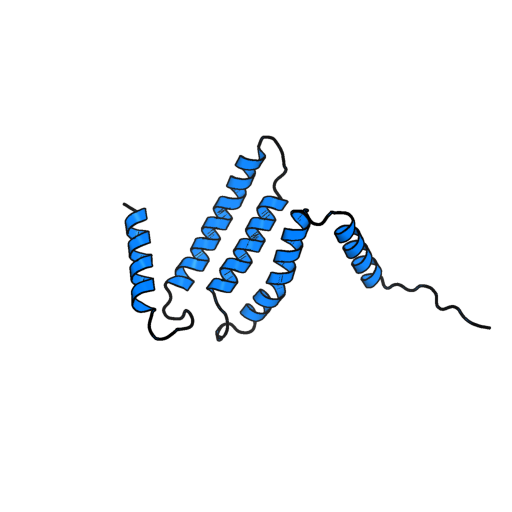U A 1 130 ? 22.497 4.711 -5.630 1.00 87.50 130 GLU A CA 1
ATOM 1002 C C . GLU A 1 130 ? 22.878 5.870 -4.698 1.00 87.50 130 GLU A C 1
ATOM 1004 O O . GLU A 1 130 ? 23.563 5.657 -3.700 1.00 87.50 130 GLU A O 1
ATOM 1009 N N . THR A 1 131 ? 22.334 7.065 -4.949 1.00 89.06 131 THR A N 1
ATOM 1010 C CA . THR A 1 131 ? 22.602 8.272 -4.145 1.00 89.06 131 THR A CA 1
ATOM 1011 C C . THR A 1 131 ? 22.088 8.160 -2.703 1.00 89.06 131 THR A C 1
ATOM 1013 O O . THR A 1 131 ? 22.629 8.791 -1.804 1.00 89.06 131 THR A O 1
ATOM 1016 N N . LEU A 1 132 ? 21.030 7.380 -2.457 1.00 82.06 132 LEU A N 1
ATOM 1017 C CA . LEU A 1 132 ? 20.483 7.158 -1.110 1.00 82.06 132 LEU A CA 1
ATOM 1018 C C . LEU A 1 132 ? 21.259 6.098 -0.310 1.00 82.06 132 LEU A C 1
ATOM 1020 O O . LEU A 1 132 ? 21.021 5.954 0.890 1.00 82.06 132 LEU A O 1
ATOM 1024 N N . THR A 1 133 ? 22.134 5.336 -0.968 1.00 70.50 133 THR A N 1
ATOM 1025 C CA . THR A 1 133 ? 22.958 4.284 -0.350 1.00 70.50 133 THR A CA 1
ATOM 1026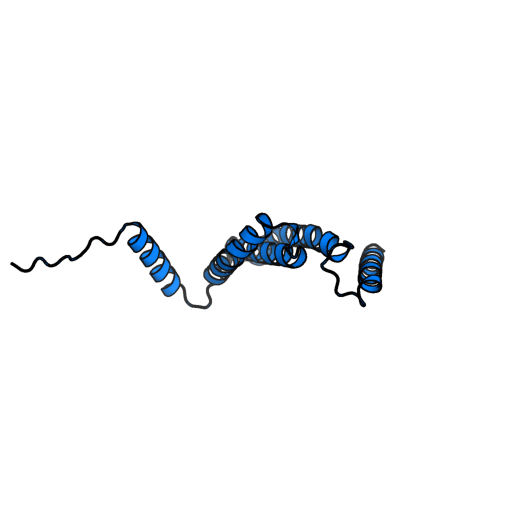 C C . THR A 1 133 ? 24.411 4.696 -0.081 1.00 70.50 133 THR A C 1
ATOM 1028 O O . THR A 1 133 ? 25.143 3.903 0.514 1.00 70.50 133 THR A O 1
ATOM 1031 N N . GLU A 1 134 ? 24.813 5.904 -0.491 1.00 51.22 134 GLU A N 1
ATOM 1032 C CA . GLU A 1 134 ? 26.106 6.549 -0.180 1.00 51.22 134 GLU A CA 1
ATOM 1033 C C . GLU A 1 134 ? 26.028 7.429 1.079 1.00 51.22 134 GLU A C 1
ATOM 1035 O O . GLU A 1 134 ? 27.012 7.416 1.857 1.00 51.22 134 GLU A O 1
#

pLDDT: mean 74.08, std 14.49, range [34.81, 93.62]

Mean predicted aligned error: 13.02 Å

Solvent-accessible surface area (backbone atoms only — not comparable to full-atom values): 7874 Å² total; per-residue (Å²): 136,86,79,79,86,77,80,81,75,47,72,70,52,52,50,51,48,51,54,49,51,54,58,63,72,50,52,99,84,40,63,64,54,55,32,52,49,47,41,63,62,35,47,61,57,54,51,49,42,68,74,39,70,89,82,47,54,59,56,58,51,32,50,48,51,37,54,34,51,52,34,48,37,58,64,72,42,63,92,55,99,56,29,68,64,56,35,50,66,49,40,51,63,48,52,52,51,33,49,66,48,32,51,57,38,68,57,42,92,75,50,84,76,65,91,82,65,60,77,59,50,38,54,54,52,51,53,53,53,55,65,74,74,111

Sequence (134 aa):
MRIEQNGAVTQSEKVRELIRMAREQVGSESFSRAYLSSSEVAAPILAECKSDPESRSDVCEALLIGVAEIAASVQATTRDDAFLRNLEHGLLPVAEQLVKQLLPALISEHANRTEEVDVDRKQRLLHLIETLTE

Nearest PDB structures (foldseek):
  4yxd-assembly1_D  TM=5.466E-01  e=4.417E+00  Sus scrofa
  7uzi-assembly1_e  TM=4.642E-01  e=6.982E+00  Rattus norvegicus

Radius of gyration: 22.04 Å; Cα contacts (8 Å, |Δi|>4): 63; chains: 1; bounding box: 86×25×51 Å